Protein AF-F3G6M6-F1 (afdb_monomer_lite)

Foldseek 3Di:
DVVLVVVLVVVLVVPDQDQDQSLLVVLVVCLVVVVVVVNVVSLVVCVVSVHAHPPVDPDGSLAVSLVSLLVVQVVCVVVVHHSPDVLVVCLCCVPPPDDYQLQSSLSSLCSQLVVCVVVLVLVSNLVSNVSSCVSPVPSPCVVVNVVSVVSVVVVVVVVVVVVVPD

Structure (mmCIF, N/CA/C/O backbone):
data_AF-F3G6M6-F1
#
_entry.id   AF-F3G6M6-F1
#
loop_
_atom_site.group_PDB
_atom_site.id
_atom_site.type_symbol
_atom_site.label_atom_id
_atom_site.label_alt_id
_atom_site.label_comp_id
_atom_site.label_asym_id
_atom_site.label_entity_id
_atom_site.label_seq_id
_atom_site.pdbx_PDB_ins_code
_atom_site.Cartn_x
_atom_site.Cartn_y
_atom_site.Cartn_z
_atom_site.occupancy
_atom_site.B_iso_or_equiv
_atom_site.auth_seq_id
_atom_site.auth_comp_id
_atom_site.auth_asym_id
_atom_site.auth_atom_id
_atom_site.pdbx_PDB_model_num
ATOM 1 N N . MET A 1 1 ? -11.553 -18.433 15.651 1.00 67.06 1 MET A N 1
ATOM 2 C CA . MET A 1 1 ? -12.041 -17.069 15.362 1.00 67.06 1 MET A CA 1
ATOM 3 C C . MET A 1 1 ? -13.555 -16.850 15.232 1.00 67.06 1 MET A C 1
ATOM 5 O O . MET A 1 1 ? -13.920 -15.697 15.430 1.00 67.06 1 MET A O 1
ATOM 9 N N . PRO A 1 2 ? -14.454 -17.839 15.004 1.00 71.94 2 PRO A N 1
ATOM 10 C CA . PRO A 1 2 ? -15.879 -17.545 14.746 1.00 71.94 2 PRO A CA 1
ATOM 11 C C . PRO A 1 2 ? -16.551 -16.618 15.775 1.00 71.94 2 PRO A C 1
ATOM 13 O O . PRO A 1 2 ? -17.144 -15.613 15.409 1.00 71.94 2 PRO A O 1
ATOM 16 N N . LYS A 1 3 ? -16.319 -16.859 17.074 1.00 82.69 3 LYS A N 1
ATOM 17 C CA . LYS A 1 3 ? -16.899 -16.061 18.170 1.00 82.69 3 LYS A CA 1
ATOM 18 C C . LYS A 1 3 ? -16.592 -14.555 18.096 1.00 82.69 3 LYS A C 1
ATOM 20 O O . LYS A 1 3 ? -17.412 -13.749 18.533 1.00 82.69 3 LYS A O 1
ATOM 25 N N . TYR A 1 4 ? -15.410 -14.173 17.609 1.00 88.31 4 TYR A N 1
ATOM 26 C CA . TYR A 1 4 ? -15.018 -12.764 17.514 1.00 88.31 4 TYR A CA 1
ATOM 27 C C . TYR A 1 4 ? -15.605 -12.098 16.270 1.00 88.31 4 TYR A C 1
ATOM 29 O O . TYR A 1 4 ? -16.014 -10.946 16.355 1.00 88.31 4 TYR A O 1
ATOM 37 N N . LEU A 1 5 ? -15.733 -12.834 15.161 1.00 88.06 5 LEU A N 1
ATOM 38 C CA . LEU A 1 5 ? -16.442 -12.357 13.972 1.00 88.06 5 LEU A CA 1
ATOM 39 C C . LEU A 1 5 ? -17.925 -12.120 14.281 1.00 88.06 5 LEU A C 1
ATOM 41 O O . LEU A 1 5 ? -18.441 -11.054 13.963 1.00 88.06 5 LEU A O 1
ATOM 45 N N . ASP A 1 6 ? -18.572 -13.031 15.015 1.00 91.44 6 ASP A N 1
ATOM 46 C CA . ASP A 1 6 ? -19.963 -12.850 15.454 1.00 91.44 6 ASP A CA 1
ATOM 47 C C . ASP A 1 6 ? -20.128 -11.617 16.352 1.00 91.44 6 ASP A C 1
ATOM 49 O O . ASP A 1 6 ? -21.138 -10.916 16.294 1.00 91.44 6 ASP A O 1
ATOM 53 N N . TYR A 1 7 ? -19.148 -11.351 17.223 1.00 93.88 7 TYR A N 1
ATOM 54 C CA . TYR A 1 7 ? -19.146 -10.143 18.045 1.00 93.88 7 TYR A CA 1
ATOM 55 C C . TYR A 1 7 ? -19.019 -8.883 17.186 1.00 93.88 7 TYR A C 1
ATOM 57 O O . TYR A 1 7 ? -19.795 -7.948 17.373 1.00 93.88 7 TYR A O 1
ATOM 65 N N . VAL A 1 8 ? -18.064 -8.864 16.252 1.00 94.75 8 VAL A N 1
ATOM 66 C CA . VAL A 1 8 ? -17.844 -7.722 15.360 1.00 94.75 8 VAL A CA 1
ATOM 67 C C . VAL A 1 8 ? -19.077 -7.463 14.507 1.00 94.75 8 VAL A C 1
ATOM 69 O O . VAL A 1 8 ? -19.474 -6.311 14.379 1.00 94.75 8 VAL A O 1
ATOM 72 N N . GLN A 1 9 ? -19.735 -8.511 14.008 1.00 93.88 9 GLN A N 1
ATOM 73 C CA . GLN A 1 9 ? -20.973 -8.365 13.253 1.00 93.88 9 GLN A CA 1
ATOM 74 C C . GLN A 1 9 ? -22.075 -7.722 14.101 1.00 93.88 9 GLN A C 1
ATOM 76 O O . GLN A 1 9 ? -22.612 -6.691 13.713 1.00 93.88 9 GLN A O 1
ATOM 81 N N . ARG A 1 10 ? -22.330 -8.234 15.315 1.00 95.19 10 ARG A N 1
ATOM 82 C CA . ARG A 1 10 ? -23.312 -7.615 16.224 1.00 95.19 10 ARG A CA 1
ATOM 83 C C . ARG A 1 10 ? -22.986 -6.160 16.549 1.00 95.19 10 ARG A C 1
ATOM 85 O O . ARG A 1 10 ? -23.901 -5.361 16.700 1.00 95.19 10 ARG A O 1
ATOM 92 N N . TYR A 1 11 ? -21.706 -5.818 16.693 1.00 96.38 11 TYR A N 1
ATOM 93 C CA . TYR A 1 11 ? -21.300 -4.433 16.917 1.00 96.38 11 TYR A CA 1
ATOM 94 C C . TYR A 1 11 ? -21.597 -3.556 15.692 1.00 96.38 11 TYR A C 1
ATOM 96 O O . TYR A 1 11 ? -22.195 -2.494 15.854 1.00 96.38 11 TYR A O 1
ATOM 104 N N . ARG A 1 12 ? -21.275 -4.017 14.475 1.00 95.06 12 ARG A N 1
ATOM 105 C CA . ARG A 1 12 ? -21.609 -3.315 13.221 1.00 95.06 12 ARG A CA 1
ATOM 106 C C . ARG A 1 12 ? -23.116 -3.086 13.074 1.00 95.06 12 ARG A C 1
ATOM 108 O O . ARG A 1 12 ? -23.519 -2.000 12.676 1.00 95.06 12 ARG A O 1
ATOM 115 N N . ASP A 1 13 ? -23.926 -4.067 13.467 1.00 95.69 13 ASP A N 1
ATOM 116 C CA . ASP A 1 13 ? -25.392 -4.006 13.385 1.00 95.69 13 ASP A CA 1
ATOM 117 C C . ASP A 1 13 ? -26.032 -3.147 14.493 1.00 95.69 13 ASP A C 1
ATOM 119 O O . ASP A 1 13 ? -27.215 -2.826 14.426 1.00 95.69 13 ASP A O 1
ATOM 123 N N . SER A 1 14 ? -25.277 -2.795 15.540 1.00 93.88 14 SER A N 1
ATOM 124 C CA . SER A 1 14 ? -25.814 -2.117 16.731 1.00 93.88 14 SER A CA 1
ATOM 125 C C . SER A 1 14 ? -25.937 -0.597 16.610 1.00 93.88 14 SER A C 1
ATOM 127 O O . SER A 1 14 ? -26.420 0.032 17.548 1.00 93.88 14 SER A O 1
ATOM 129 N N . GLU A 1 15 ? -25.448 -0.001 15.517 1.00 89.19 15 GLU A N 1
ATOM 130 C CA . GLU A 1 15 ? -25.310 1.457 15.313 1.00 89.19 15 GLU A CA 1
ATOM 131 C C . GLU A 1 15 ? -24.460 2.189 16.376 1.00 89.19 15 GLU A C 1
ATOM 133 O O . GLU A 1 15 ? -24.292 3.408 16.326 1.00 89.19 15 GLU A O 1
ATOM 138 N N . LEU A 1 16 ? -23.869 1.462 17.330 1.00 93.94 16 LEU A N 1
ATOM 139 C CA . LEU A 1 16 ? -22.987 2.029 18.342 1.00 93.94 16 LEU A CA 1
ATOM 140 C C . LEU A 1 16 ? -21.687 2.521 17.700 1.00 93.94 16 LEU A C 1
ATOM 142 O O . LEU A 1 16 ? -21.113 1.862 16.833 1.00 93.94 16 LEU A O 1
ATOM 146 N N . ASN A 1 17 ? -21.189 3.658 18.186 1.00 96.31 17 ASN A N 1
ATOM 147 C CA . ASN A 1 17 ? -19.888 4.200 17.813 1.00 96.31 17 ASN A CA 1
ATOM 148 C C . ASN A 1 17 ? -19.074 4.522 19.072 1.00 96.31 17 ASN A C 1
ATOM 150 O O . ASN A 1 17 ? -19.273 5.549 19.720 1.00 96.31 17 ASN A O 1
ATOM 154 N N . PHE A 1 18 ? -18.178 3.608 19.436 1.00 95.38 18 PHE A N 1
ATOM 155 C CA . PHE A 1 18 ? -17.185 3.796 20.490 1.00 95.38 18 PHE A CA 1
ATOM 156 C C . PHE A 1 18 ? -15.901 3.043 20.131 1.00 95.38 18 PHE A C 1
ATOM 158 O O . PHE A 1 18 ? -15.922 2.132 19.305 1.00 95.38 18 PHE A O 1
ATOM 165 N N . GLN A 1 19 ? -14.780 3.389 20.768 1.00 96.88 19 GLN A N 1
ATOM 166 C CA . GLN A 1 19 ? -13.507 2.698 20.539 1.00 96.88 19 GLN A CA 1
ATOM 167 C C . GLN A 1 19 ? -13.626 1.212 20.904 1.00 96.88 19 GLN A C 1
ATOM 169 O O . GLN A 1 19 ? -13.770 0.854 22.076 1.00 96.88 19 GLN A O 1
ATOM 174 N N . ASN A 1 20 ? -13.582 0.340 19.898 1.00 97.25 20 ASN A N 1
ATOM 175 C CA . ASN A 1 20 ? -13.849 -1.083 20.050 1.00 97.25 20 ASN A CA 1
ATOM 176 C C . ASN A 1 20 ? -12.585 -1.904 19.781 1.00 97.25 20 ASN A C 1
ATOM 178 O O . ASN A 1 20 ? -12.267 -2.262 18.648 1.00 97.25 20 ASN A O 1
ATOM 182 N N . ALA A 1 21 ? -11.887 -2.265 20.858 1.00 95.56 21 ALA A N 1
ATOM 183 C CA . ALA A 1 21 ? -10.646 -3.027 20.764 1.00 95.56 21 ALA A CA 1
ATOM 184 C C . ALA A 1 21 ? -10.827 -4.377 20.049 1.00 95.56 21 ALA A C 1
ATOM 186 O O . ALA A 1 21 ? -9.959 -4.777 19.279 1.00 95.56 21 ALA A O 1
ATOM 187 N N . VAL A 1 22 ? -11.943 -5.083 20.269 1.00 95.75 22 VAL A N 1
ATOM 188 C CA . VAL A 1 22 ? -12.176 -6.394 19.636 1.00 95.75 22 VAL A CA 1
ATOM 189 C C . VAL A 1 22 ? -12.290 -6.246 18.124 1.00 95.75 22 VAL A C 1
ATOM 191 O O . VAL A 1 22 ? -11.679 -7.028 17.401 1.00 95.75 22 VAL A O 1
ATOM 194 N N . LEU A 1 23 ? -13.013 -5.228 17.650 1.00 97.31 23 LEU A N 1
ATOM 195 C CA . LEU A 1 23 ? -13.101 -4.915 16.226 1.00 97.31 23 LEU A CA 1
ATOM 196 C C . LEU A 1 23 ? -11.722 -4.677 15.618 1.00 97.31 23 LEU A C 1
ATOM 198 O O . LEU A 1 23 ? -11.392 -5.268 14.593 1.00 97.31 23 LEU A O 1
ATOM 202 N N . VAL A 1 24 ? -10.904 -3.861 16.274 1.00 97.50 24 VAL A N 1
ATOM 203 C CA . VAL A 1 24 ? -9.581 -3.502 15.763 1.00 97.50 24 VAL A CA 1
ATOM 204 C C . VAL A 1 24 ? -8.611 -4.691 15.802 1.00 97.50 24 VAL A C 1
ATOM 206 O O . VAL A 1 24 ? -7.825 -4.878 14.879 1.00 97.50 24 VAL A O 1
ATOM 209 N N . TYR A 1 25 ? -8.687 -5.559 16.813 1.00 96.88 25 TYR A N 1
ATOM 210 C CA . TYR A 1 25 ? -7.893 -6.792 16.838 1.00 96.88 25 TYR A CA 1
ATOM 211 C C . TYR A 1 25 ? -8.328 -7.802 15.774 1.00 96.88 25 TYR A C 1
ATOM 213 O O . TYR A 1 25 ? -7.479 -8.494 15.216 1.00 96.88 25 TYR A O 1
ATOM 221 N N . VAL A 1 26 ? -9.627 -7.888 15.477 1.00 97.62 26 VAL A N 1
ATOM 222 C CA . VAL A 1 26 ? -10.123 -8.703 14.360 1.00 97.62 26 VAL A CA 1
ATOM 223 C C . VAL A 1 26 ? -9.636 -8.135 13.032 1.00 97.62 26 VAL A C 1
ATOM 225 O O . VAL A 1 26 ? -9.192 -8.912 12.196 1.00 97.62 26 VAL A O 1
ATOM 228 N N . LEU A 1 27 ? -9.652 -6.809 12.862 1.00 98.19 27 LEU A N 1
ATOM 229 C CA . LEU A 1 27 ? -9.080 -6.145 11.693 1.00 98.19 27 LEU A CA 1
ATOM 230 C C . LEU A 1 27 ? -7.617 -6.551 11.503 1.00 98.19 27 LEU A C 1
ATOM 232 O O . LEU A 1 27 ? -7.291 -7.120 10.471 1.00 98.19 27 LEU A O 1
ATOM 236 N N . ILE A 1 28 ? -6.768 -6.349 12.513 1.00 97.62 28 ILE A N 1
ATOM 237 C CA . ILE A 1 28 ? -5.348 -6.732 12.454 1.00 97.62 28 ILE A CA 1
ATOM 238 C C . ILE A 1 28 ? -5.197 -8.211 12.074 1.00 97.62 28 ILE A C 1
ATOM 240 O O . ILE A 1 28 ? -4.473 -8.535 11.140 1.00 97.62 28 ILE A O 1
ATOM 244 N N . TRP A 1 29 ? -5.945 -9.102 12.729 1.00 96.94 29 TRP A N 1
ATOM 245 C CA . TRP A 1 29 ? -5.879 -10.537 12.454 1.00 96.94 29 TRP A CA 1
ATOM 246 C C . TRP A 1 29 ? -6.280 -10.906 11.015 1.00 96.94 29 TRP A C 1
ATOM 248 O O . TRP A 1 29 ? -5.699 -11.824 10.435 1.00 96.94 29 TRP A O 1
ATOM 258 N N . LEU A 1 30 ? -7.265 -10.220 10.426 1.00 97.75 30 LEU A N 1
ATOM 259 C CA . LEU A 1 30 ? -7.658 -10.446 9.031 1.00 97.75 30 LEU A CA 1
ATOM 260 C C . LEU A 1 30 ? -6.519 -10.094 8.067 1.00 97.75 30 LEU A C 1
ATOM 262 O O . LEU A 1 30 ? -6.324 -10.821 7.099 1.00 97.75 30 LEU A O 1
ATOM 266 N N . PHE A 1 31 ? -5.745 -9.043 8.347 1.00 97.88 31 PHE A N 1
ATOM 267 C CA . PHE A 1 31 ? -4.563 -8.695 7.552 1.00 97.88 31 PHE A CA 1
ATOM 268 C C . PHE A 1 31 ? -3.397 -9.662 7.806 1.00 97.88 31 PHE A C 1
ATOM 270 O O . PHE A 1 31 ? -2.849 -10.183 6.839 1.00 97.88 31 PHE A O 1
ATOM 277 N N . ASP A 1 32 ? -3.113 -10.020 9.066 1.00 96.31 32 ASP A N 1
ATOM 278 C CA . ASP A 1 32 ? -2.077 -11.010 9.430 1.00 96.31 32 ASP A CA 1
ATOM 279 C C . ASP A 1 32 ? -2.299 -12.382 8.760 1.00 96.31 32 ASP A C 1
ATOM 281 O O . ASP A 1 32 ? -1.369 -13.167 8.584 1.00 96.31 32 ASP A O 1
ATOM 285 N N . THR A 1 33 ? -3.555 -12.703 8.431 1.00 96.44 33 THR A N 1
ATOM 286 C CA . THR A 1 33 ? -3.960 -13.960 7.783 1.00 96.44 33 THR A CA 1
ATOM 287 C C . THR A 1 33 ? -4.353 -13.792 6.314 1.00 96.44 33 THR A C 1
ATOM 289 O O . THR A 1 33 ? -4.943 -14.706 5.739 1.00 96.44 33 THR A O 1
ATOM 292 N N . GLU A 1 34 ? -4.031 -12.643 5.709 1.00 97.00 34 GLU A N 1
ATOM 293 C CA . GLU A 1 34 ? -4.246 -12.329 4.287 1.00 97.00 34 GLU A CA 1
ATOM 294 C C . GLU A 1 34 ? -5.715 -12.445 3.819 1.00 97.00 34 GLU A C 1
ATOM 296 O O . GLU A 1 34 ? -6.019 -12.633 2.639 1.00 97.00 34 GLU A O 1
ATOM 301 N N . GLN A 1 35 ? -6.676 -12.296 4.733 1.00 97.12 35 GLN A N 1
ATOM 302 C CA . GLN A 1 35 ? -8.114 -12.305 4.445 1.00 97.12 3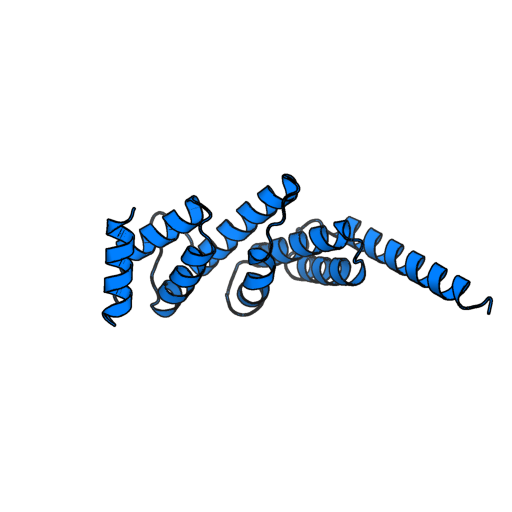5 GLN A CA 1
ATOM 303 C C . GLN A 1 35 ? -8.599 -10.921 3.983 1.00 97.12 35 GLN A C 1
ATOM 305 O O . GLN A 1 35 ? -9.532 -10.342 4.545 1.00 97.12 35 GLN A O 1
ATOM 310 N N . PHE A 1 36 ? -7.977 -10.380 2.931 1.00 96.94 36 PHE A N 1
ATOM 311 C CA . PHE A 1 36 ? -8.139 -8.980 2.520 1.00 96.94 36 PHE A CA 1
ATOM 312 C C . PHE A 1 36 ? -9.557 -8.578 2.125 1.00 96.94 36 PHE A C 1
ATOM 314 O O . PHE A 1 36 ? -9.931 -7.440 2.368 1.00 96.94 36 PHE A O 1
ATOM 321 N N . THR A 1 37 ? -10.371 -9.475 1.559 1.00 96.25 37 THR A N 1
ATOM 322 C CA . THR A 1 37 ? -11.767 -9.127 1.221 1.00 96.25 37 THR A CA 1
ATOM 323 C C . THR A 1 37 ? -12.533 -8.686 2.475 1.00 96.25 37 THR A C 1
ATOM 325 O O . THR A 1 37 ? -13.064 -7.582 2.522 1.00 96.25 37 THR A O 1
ATOM 328 N N . GLN A 1 38 ? -12.505 -9.502 3.532 1.00 96.31 38 GLN A N 1
ATOM 329 C CA . GLN A 1 38 ? -13.143 -9.166 4.810 1.00 96.31 38 GLN A CA 1
ATOM 330 C C . GLN A 1 38 ? -12.384 -8.058 5.550 1.00 96.31 38 GLN A C 1
ATOM 332 O O . GLN A 1 38 ? -12.995 -7.204 6.190 1.00 96.31 38 GLN A O 1
ATOM 337 N N . GLY A 1 39 ? -11.050 -8.067 5.465 1.00 97.62 39 GLY A N 1
ATOM 338 C CA . GLY A 1 39 ? -10.190 -7.067 6.092 1.00 97.62 39 GLY A CA 1
ATOM 339 C C . GLY A 1 39 ? -10.470 -5.654 5.583 1.00 97.62 39 GLY A C 1
ATOM 340 O O . GLY A 1 39 ? -10.623 -4.745 6.391 1.00 97.62 39 GLY A O 1
ATOM 341 N N . LEU A 1 40 ? -10.600 -5.471 4.268 1.00 97.81 40 LEU A N 1
ATOM 342 C CA . LEU A 1 40 ? -10.884 -4.175 3.645 1.00 97.81 40 LEU A CA 1
ATOM 343 C C . LEU A 1 40 ? -12.305 -3.687 3.951 1.00 97.81 40 LEU A C 1
ATOM 345 O O . LEU A 1 40 ? -12.484 -2.518 4.281 1.00 97.81 40 LEU A O 1
ATOM 349 N N . GLU A 1 41 ? -13.305 -4.573 3.938 1.00 97.12 41 GLU A N 1
ATOM 350 C CA . GLU A 1 41 ? -14.666 -4.217 4.369 1.00 97.12 41 GLU A CA 1
ATOM 351 C C . GLU A 1 41 ? -14.704 -3.751 5.832 1.00 97.12 41 GLU A C 1
ATOM 353 O O . GLU A 1 41 ? -15.400 -2.791 6.178 1.00 97.12 41 GLU A O 1
ATOM 358 N N . LEU A 1 42 ? -13.953 -4.426 6.708 1.00 97.81 42 LEU A N 1
ATOM 359 C CA . LEU A 1 42 ? -13.870 -4.043 8.112 1.00 97.81 42 LEU A CA 1
ATOM 360 C C . LEU A 1 42 ? -13.049 -2.763 8.307 1.00 97.81 42 LEU A C 1
ATOM 362 O O . LEU A 1 42 ? -13.398 -1.958 9.169 1.00 97.81 42 LEU A O 1
ATOM 366 N N . ALA A 1 43 ? -11.998 -2.560 7.510 1.00 98.12 43 ALA A N 1
ATOM 367 C CA . ALA A 1 43 ? -11.196 -1.342 7.514 1.00 98.12 43 ALA A CA 1
ATOM 368 C C . ALA A 1 43 ? -12.052 -0.120 7.181 1.00 98.12 43 ALA A C 1
ATOM 370 O O . ALA A 1 43 ? -12.005 0.863 7.915 1.00 98.12 43 ALA A O 1
ATOM 371 N N . ASP A 1 44 ? -12.880 -0.199 6.139 1.00 97.44 44 ASP A N 1
ATOM 372 C CA . ASP A 1 44 ? -13.772 0.890 5.733 1.00 97.44 44 ASP A CA 1
ATOM 373 C C . ASP A 1 44 ? -14.716 1.296 6.864 1.00 97.44 44 ASP A C 1
ATOM 375 O O . ASP A 1 44 ? -14.850 2.476 7.198 1.00 97.44 44 ASP A O 1
ATOM 379 N N . PHE A 1 45 ? -15.320 0.303 7.517 1.00 97.75 45 PHE A N 1
ATOM 380 C CA . PHE A 1 45 ? -16.172 0.538 8.673 1.00 97.75 45 PHE A CA 1
ATOM 381 C C . PHE A 1 45 ? -15.385 1.152 9.843 1.00 97.75 45 PHE A C 1
ATOM 383 O O . PHE A 1 45 ? -15.823 2.143 10.428 1.00 97.75 45 PHE A O 1
ATOM 390 N N . ALA A 1 46 ? -14.206 0.613 10.161 1.00 98.12 46 ALA A N 1
ATOM 391 C CA . ALA A 1 46 ? -13.362 1.099 11.249 1.00 98.12 46 ALA A CA 1
ATOM 392 C C . ALA A 1 46 ? -12.925 2.558 11.031 1.00 98.12 46 ALA A C 1
ATOM 394 O O . ALA A 1 46 ? -13.017 3.375 11.948 1.00 98.12 46 ALA A O 1
ATOM 395 N N . ILE A 1 47 ? -12.519 2.897 9.803 1.00 97.75 47 ILE A N 1
ATOM 396 C CA . ILE A 1 47 ? -12.155 4.255 9.388 1.00 97.75 47 ILE A CA 1
ATOM 397 C C . ILE A 1 47 ? -13.367 5.186 9.501 1.00 97.75 47 ILE A C 1
ATOM 399 O O . ILE A 1 47 ? -13.240 6.263 10.079 1.00 97.75 47 ILE A O 1
ATOM 403 N N . SER A 1 48 ? -14.557 4.767 9.046 1.00 96.75 48 SER A N 1
ATOM 404 C CA . SER A 1 48 ? -15.772 5.598 9.135 1.00 96.75 48 SER A CA 1
ATOM 405 C C . SER A 1 48 ? -16.188 5.940 10.571 1.00 96.75 48 SER A C 1
ATOM 407 O O . SER A 1 48 ? -16.815 6.971 10.807 1.00 96.75 48 SER A O 1
ATOM 409 N N . GLN A 1 49 ? -15.824 5.093 11.538 1.00 97.19 49 GLN A N 1
ATOM 410 C CA . GLN A 1 49 ? -16.091 5.320 12.957 1.00 97.19 49 GLN A CA 1
ATOM 411 C C . GLN A 1 49 ? -14.940 6.032 13.685 1.00 97.19 49 GLN A C 1
ATOM 413 O O . GLN A 1 49 ? -15.071 6.332 14.869 1.00 97.19 49 GLN A O 1
ATOM 418 N N . GLY A 1 50 ? -13.814 6.304 13.016 1.00 97.00 50 GLY A N 1
ATOM 419 C CA . GLY A 1 50 ? -12.630 6.875 13.661 1.00 97.00 50 GLY A CA 1
ATOM 420 C C . GLY A 1 50 ? -12.009 5.936 14.702 1.00 97.00 50 GLY A C 1
ATOM 421 O O . GLY A 1 50 ? -11.532 6.385 15.746 1.00 97.00 50 GLY A O 1
ATOM 422 N N . GLN A 1 51 ? -12.057 4.623 14.457 1.00 98.06 51 GLN A N 1
ATOM 423 C CA . GLN A 1 51 ? -11.409 3.634 15.318 1.00 98.06 51 GLN A CA 1
ATOM 424 C C . GLN A 1 51 ? -9.888 3.825 15.291 1.00 98.06 51 GLN A C 1
ATOM 426 O O . GLN A 1 51 ? -9.306 4.122 14.246 1.00 98.06 51 GLN A O 1
ATOM 431 N N . ALA A 1 52 ? -9.238 3.625 16.434 1.00 97.31 52 ALA A N 1
ATOM 432 C CA . ALA A 1 52 ? -7.788 3.712 16.560 1.00 97.31 52 ALA A CA 1
ATOM 433 C C . ALA A 1 52 ? -7.148 2.324 16.680 1.00 97.31 52 ALA A C 1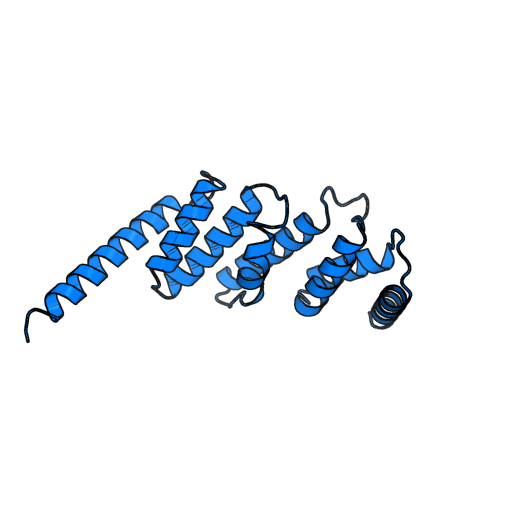
ATOM 435 O O . ALA A 1 52 ? -7.705 1.413 17.297 1.00 97.31 52 ALA A O 1
ATOM 436 N N . LEU A 1 53 ? -5.939 2.172 16.132 1.00 97.25 53 LEU A N 1
ATOM 437 C CA . LEU A 1 53 ? -5.107 1.006 16.424 1.00 97.25 53 LEU A CA 1
ATOM 438 C C . LEU A 1 53 ? -4.681 0.997 17.907 1.00 97.25 53 LEU A C 1
ATOM 440 O O . LEU A 1 53 ? -4.626 2.056 18.536 1.00 97.25 53 LEU A O 1
ATOM 444 N N . PRO A 1 54 ? -4.362 -0.176 18.492 1.00 95.88 54 PRO A N 1
ATOM 445 C CA . PRO A 1 54 ? -3.823 -0.248 19.849 1.00 95.88 54 PRO A CA 1
ATOM 446 C C . PRO A 1 54 ? -2.528 0.564 19.983 1.00 95.88 54 PRO A C 1
ATOM 448 O O . PRO A 1 54 ? -1.734 0.574 19.049 1.00 95.88 54 PRO A O 1
ATOM 451 N N . GLU A 1 55 ? -2.249 1.127 21.165 1.00 91.69 55 GLU A N 1
ATOM 452 C CA . GLU A 1 55 ? -1.112 2.044 21.420 1.00 91.69 55 GLU A CA 1
ATOM 453 C C . GLU A 1 55 ? 0.264 1.537 20.957 1.00 91.69 55 GLU A C 1
ATOM 455 O O . GLU A 1 55 ? 1.154 2.323 20.646 1.00 91.69 55 GLU A O 1
ATOM 460 N N . ARG A 1 56 ? 0.459 0.215 20.889 1.00 92.88 56 ARG A N 1
ATOM 461 C CA . ARG A 1 56 ? 1.702 -0.387 20.381 1.00 92.88 56 ARG A CA 1
ATOM 462 C C . ARG A 1 56 ? 1.950 -0.125 18.888 1.00 92.88 56 ARG A C 1
ATOM 464 O O . ARG A 1 56 ? 3.070 -0.317 18.424 1.00 92.88 56 ARG A O 1
ATOM 471 N N . PHE A 1 57 ? 0.916 0.235 18.131 1.00 91.81 57 PHE A N 1
ATOM 472 C CA . PHE A 1 57 ? 1.023 0.630 16.733 1.00 91.81 57 PHE A CA 1
ATOM 473 C C . PHE A 1 57 ? 1.242 2.139 16.664 1.00 91.81 57 PHE A C 1
ATOM 475 O O . PHE A 1 57 ? 0.401 2.919 17.093 1.00 91.81 57 PHE A O 1
ATOM 482 N N . ASN A 1 58 ? 2.360 2.556 16.075 1.00 90.94 58 ASN A N 1
ATOM 483 C CA . ASN A 1 58 ? 2.676 3.969 15.867 1.00 90.94 58 ASN A CA 1
ATOM 484 C C . ASN A 1 58 ? 2.184 4.465 14.492 1.00 90.94 58 ASN A C 1
ATOM 486 O O . ASN A 1 58 ? 2.953 5.041 13.726 1.00 90.94 58 ASN A O 1
ATOM 490 N N . ARG A 1 59 ? 0.938 4.133 14.132 1.00 94.56 59 ARG A N 1
ATOM 491 C CA . ARG A 1 59 ? 0.296 4.484 12.852 1.00 94.56 59 ARG A CA 1
ATOM 492 C C . ARG A 1 59 ? -1.227 4.404 12.967 1.00 94.56 59 ARG A C 1
ATOM 494 O O . ARG A 1 59 ? -1.738 3.803 13.910 1.00 94.56 59 ARG A O 1
ATOM 501 N N . ASP A 1 60 ? -1.939 5.003 12.020 1.00 97.44 60 ASP A N 1
ATOM 502 C CA . ASP A 1 60 ? -3.398 4.916 11.923 1.00 97.44 60 ASP A CA 1
ATOM 503 C C . ASP A 1 60 ? -3.857 3.710 11.080 1.00 97.44 60 ASP A C 1
ATOM 505 O O . ASP A 1 60 ? -3.044 2.970 10.514 1.00 97.44 60 ASP A O 1
ATOM 509 N N . ILE A 1 61 ? -5.174 3.479 11.031 1.00 98.25 61 ILE A N 1
ATOM 510 C CA . ILE A 1 61 ? -5.759 2.363 10.276 1.00 98.25 61 ILE A CA 1
ATOM 511 C C . ILE A 1 61 ? -5.464 2.468 8.767 1.00 98.25 61 ILE A C 1
ATOM 513 O O . ILE A 1 61 ? -5.006 1.465 8.221 1.00 98.25 61 ILE A O 1
ATOM 517 N N . PRO A 1 62 ? -5.661 3.616 8.082 1.00 98.38 62 PRO A N 1
ATOM 518 C CA . PRO A 1 62 ? -5.301 3.756 6.668 1.00 98.38 62 PRO A CA 1
ATOM 519 C C . PRO A 1 62 ? -3.846 3.381 6.370 1.00 98.38 62 PRO A C 1
ATOM 521 O O . PRO A 1 62 ? -3.588 2.599 5.456 1.00 98.38 62 PRO A O 1
ATOM 524 N N . THR A 1 63 ? -2.900 3.877 7.175 1.00 98.38 63 THR A N 1
ATOM 525 C CA . THR A 1 63 ? -1.472 3.570 7.019 1.00 98.38 63 THR A CA 1
ATOM 526 C C . THR A 1 63 ? -1.202 2.086 7.238 1.00 98.38 63 THR A C 1
ATOM 528 O O . THR A 1 63 ? -0.505 1.473 6.436 1.00 98.38 63 THR A O 1
ATOM 531 N N . PHE A 1 64 ? -1.785 1.485 8.282 1.00 98.44 64 PHE A N 1
ATOM 532 C CA . PHE A 1 64 ? -1.673 0.045 8.529 1.00 98.44 64 PHE A CA 1
ATOM 533 C C . PHE A 1 64 ? -2.178 -0.775 7.342 1.00 98.44 64 PHE A C 1
ATOM 535 O O . PHE A 1 64 ? -1.440 -1.596 6.815 1.00 98.44 64 PHE A O 1
ATOM 542 N N . VAL A 1 65 ? -3.402 -0.518 6.881 1.00 98.56 65 VAL A N 1
ATOM 543 C CA . VAL A 1 65 ? -4.023 -1.252 5.770 1.00 98.56 65 VAL A CA 1
ATOM 544 C C . VAL A 1 65 ? -3.192 -1.129 4.495 1.00 98.56 65 VAL A C 1
ATOM 546 O O . VAL A 1 65 ? -2.950 -2.129 3.818 1.00 98.56 65 VAL A O 1
ATOM 549 N N . ALA A 1 66 ? -2.740 0.085 4.173 1.00 98.62 66 ALA A N 1
ATOM 550 C CA . ALA A 1 66 ? -1.944 0.333 2.981 1.00 98.62 66 ALA A CA 1
ATOM 551 C C . ALA A 1 66 ? -0.585 -0.383 3.032 1.00 98.62 66 ALA A C 1
ATOM 553 O O . ALA A 1 66 ? -0.189 -0.959 2.016 1.00 98.62 66 ALA A O 1
ATOM 554 N N . ASP A 1 67 ? 0.095 -0.377 4.184 1.00 98.25 67 ASP A N 1
ATOM 555 C CA . ASP A 1 67 ? 1.370 -1.074 4.391 1.00 98.25 67 ASP A CA 1
ATOM 556 C C . ASP A 1 67 ? 1.218 -2.597 4.288 1.00 98.25 67 ASP A C 1
ATOM 558 O O . ASP A 1 67 ? 1.947 -3.227 3.524 1.00 98.25 67 ASP A O 1
ATOM 562 N N . GLU A 1 68 ? 0.250 -3.192 4.993 1.00 98.44 68 GLU A N 1
ATOM 563 C CA . GLU A 1 68 ? 0.063 -4.650 4.985 1.00 98.44 68 GLU A CA 1
ATOM 564 C C . GLU A 1 68 ? -0.246 -5.171 3.571 1.00 98.44 68 GLU A C 1
ATOM 566 O O . GLU A 1 68 ? 0.312 -6.179 3.133 1.00 98.44 68 GLU A O 1
ATOM 571 N N . VAL A 1 69 ? -1.086 -4.459 2.807 1.00 98.75 69 VAL A N 1
ATOM 572 C CA . VAL A 1 69 ? -1.418 -4.855 1.427 1.00 98.75 69 VAL A CA 1
ATOM 573 C C . VAL A 1 69 ? -0.211 -4.730 0.502 1.00 98.75 69 VAL A C 1
ATOM 575 O O . VAL A 1 69 ? -0.000 -5.621 -0.322 1.00 98.75 69 VAL A O 1
ATOM 578 N N . ILE A 1 70 ? 0.596 -3.667 0.603 1.00 98.75 70 ILE A N 1
ATOM 579 C CA . ILE A 1 70 ? 1.741 -3.505 -0.304 1.00 98.75 70 ILE A CA 1
ATOM 580 C C . ILE A 1 70 ? 2.906 -4.430 0.051 1.00 98.75 70 ILE A C 1
ATOM 582 O O . ILE A 1 70 ? 3.561 -4.942 -0.859 1.00 98.75 70 ILE A O 1
ATOM 586 N N . ASP A 1 71 ? 3.137 -4.699 1.339 1.00 98.62 71 ASP A N 1
ATOM 587 C CA . ASP A 1 71 ? 4.138 -5.664 1.803 1.00 98.62 71 ASP A CA 1
ATOM 588 C C . ASP A 1 71 ? 3.800 -7.075 1.304 1.00 98.62 71 ASP A C 1
ATOM 590 O O . ASP A 1 71 ? 4.646 -7.747 0.701 1.00 98.62 71 ASP A O 1
ATOM 594 N N . TRP A 1 72 ? 2.539 -7.491 1.463 1.00 98.69 72 TRP A N 1
ATOM 595 C CA . TRP A 1 72 ? 2.031 -8.742 0.904 1.00 98.69 72 TRP A CA 1
ATOM 596 C C . TRP A 1 72 ? 2.159 -8.781 -0.623 1.00 98.69 72 TRP A C 1
ATOM 598 O O . TRP A 1 72 ? 2.693 -9.734 -1.194 1.00 98.69 72 TRP A O 1
ATOM 608 N N . ALA A 1 73 ? 1.724 -7.724 -1.306 1.00 98.69 73 ALA A N 1
ATOM 609 C CA . ALA A 1 73 ? 1.673 -7.701 -2.759 1.00 98.69 73 ALA A CA 1
ATOM 610 C C . ALA A 1 73 ? 3.063 -7.769 -3.412 1.00 98.69 73 ALA A C 1
ATOM 612 O O . ALA A 1 73 ? 3.251 -8.434 -4.438 1.00 98.69 73 ALA A O 1
ATOM 613 N N . GLU A 1 74 ? 4.059 -7.109 -2.817 1.00 98.62 74 GLU A N 1
ATOM 614 C CA . GLU A 1 74 ? 5.453 -7.221 -3.244 1.00 98.62 74 GLU A CA 1
ATOM 615 C C . GLU A 1 74 ? 5.989 -8.652 -3.048 1.00 98.62 74 GLU A C 1
ATOM 617 O O . GLU A 1 74 ? 6.718 -9.159 -3.912 1.00 98.62 74 GLU A O 1
ATOM 622 N N . ALA A 1 75 ? 5.607 -9.329 -1.957 1.00 98.56 75 ALA A N 1
ATOM 623 C CA . ALA A 1 75 ? 5.972 -10.721 -1.704 1.00 98.56 75 ALA A CA 1
ATOM 624 C C . ALA A 1 75 ? 5.329 -11.687 -2.717 1.00 98.56 75 ALA A C 1
ATOM 626 O O . ALA A 1 75 ? 6.032 -12.526 -3.292 1.00 98.56 75 ALA A O 1
ATOM 627 N N . GLU A 1 76 ? 4.036 -11.527 -3.008 1.00 98.50 76 GLU A N 1
ATOM 628 C CA . GLU A 1 76 ? 3.315 -12.298 -4.029 1.00 98.50 76 GLU A CA 1
ATOM 629 C C . GLU A 1 76 ? 3.949 -12.140 -5.410 1.00 98.50 76 GLU A C 1
ATOM 631 O O . GLU A 1 76 ? 4.262 -13.128 -6.084 1.00 98.50 76 GLU A O 1
ATOM 636 N N . PHE A 1 77 ? 4.220 -10.898 -5.813 1.00 98.31 77 PHE A N 1
ATOM 637 C CA . PHE A 1 77 ? 4.845 -10.614 -7.099 1.00 98.31 77 PHE A CA 1
ATOM 638 C C . PHE A 1 77 ? 6.252 -11.215 -7.197 1.00 98.31 77 PHE A C 1
ATOM 640 O O . PHE A 1 77 ? 6.599 -11.832 -8.210 1.00 98.31 77 PHE A O 1
ATOM 647 N N . LYS A 1 78 ? 7.056 -11.117 -6.129 1.00 98.00 78 LYS A N 1
ATOM 648 C CA . LYS A 1 78 ? 8.373 -11.772 -6.044 1.00 98.00 78 LYS A CA 1
ATOM 649 C C . LYS A 1 78 ? 8.258 -13.294 -6.175 1.00 98.00 78 LYS A C 1
ATOM 651 O O . LYS A 1 78 ? 9.115 -13.919 -6.801 1.00 98.00 78 LYS A O 1
ATOM 656 N N . ALA A 1 79 ? 7.189 -13.879 -5.643 1.00 98.00 79 ALA A N 1
ATOM 657 C CA . ALA A 1 79 ? 6.864 -15.294 -5.775 1.00 98.00 79 ALA A CA 1
ATOM 658 C C . ALA A 1 79 ? 6.181 -15.662 -7.111 1.00 98.00 79 ALA A C 1
ATOM 660 O O . ALA A 1 79 ? 5.772 -16.809 -7.289 1.00 98.00 79 ALA A O 1
ATOM 661 N N . ARG A 1 80 ? 6.099 -14.725 -8.069 1.00 97.12 80 ARG A N 1
ATOM 662 C CA . ARG A 1 80 ? 5.450 -14.877 -9.387 1.00 97.12 80 ARG A CA 1
ATOM 663 C C . ARG A 1 80 ? 3.952 -15.186 -9.314 1.00 97.12 80 ARG A C 1
ATOM 665 O O . ARG A 1 80 ? 3.404 -15.791 -10.236 1.00 97.12 80 ARG A O 1
ATOM 672 N N . ARG A 1 81 ? 3.291 -14.761 -8.242 1.00 96.88 81 ARG A N 1
ATOM 673 C CA . ARG A 1 81 ? 1.835 -14.771 -8.102 1.00 96.88 81 ARG A CA 1
ATOM 674 C C . ARG A 1 81 ? 1.275 -13.380 -8.388 1.00 96.88 81 ARG A C 1
ATOM 676 O O . ARG A 1 81 ? 2.013 -12.398 -8.470 1.00 96.88 81 ARG A O 1
ATOM 683 N N . SER A 1 82 ? -0.028 -13.320 -8.634 1.00 95.44 82 SER A N 1
ATOM 684 C CA . SER A 1 82 ? -0.722 -12.064 -8.904 1.00 95.44 82 SER A CA 1
ATOM 685 C C . SER A 1 82 ? -1.235 -11.478 -7.590 1.00 95.44 82 SER A C 1
ATOM 687 O O . SER A 1 82 ? -2.056 -12.138 -6.959 1.00 95.44 82 SER A O 1
ATOM 689 N N . PRO A 1 83 ? -0.832 -10.254 -7.207 1.00 96.88 83 PRO A N 1
ATOM 690 C CA . PRO A 1 83 ? -1.409 -9.572 -6.049 1.00 96.88 83 PRO A CA 1
ATOM 691 C C . PRO A 1 83 ? -2.742 -8.865 -6.372 1.00 96.88 83 PRO A C 1
ATOM 693 O O . PRO A 1 83 ? -3.355 -8.225 -5.519 1.00 96.88 83 PRO A O 1
ATOM 696 N N . GLU A 1 84 ? -3.196 -8.944 -7.624 1.00 96.94 84 GLU A N 1
ATOM 697 C CA . GLU A 1 84 ? -4.495 -8.417 -8.042 1.00 96.94 84 GLU A CA 1
ATOM 698 C C . GLU A 1 84 ? -5.660 -9.255 -7.489 1.00 96.94 84 GLU A C 1
ATOM 700 O O . GLU A 1 84 ? -5.532 -10.478 -7.395 1.00 96.94 84 GLU A O 1
ATOM 705 N N . PRO A 1 85 ? -6.814 -8.628 -7.184 1.00 97.06 85 PRO A N 1
ATOM 706 C CA . PRO A 1 85 ? -7.170 -7.241 -7.518 1.00 97.06 85 PRO A CA 1
ATOM 707 C C . PRO A 1 85 ? -6.829 -6.207 -6.430 1.00 97.06 85 PRO A C 1
ATOM 709 O O . PRO A 1 85 ? -7.113 -5.024 -6.600 1.00 97.06 85 PRO A O 1
ATOM 712 N N . TYR A 1 86 ? -6.267 -6.627 -5.291 1.00 97.94 86 TYR A N 1
ATOM 713 C CA . TYR A 1 86 ? -6.187 -5.779 -4.096 1.00 97.94 86 TYR A CA 1
ATOM 714 C C . TYR A 1 86 ? -5.315 -4.534 -4.290 1.00 97.94 86 TYR A C 1
ATOM 716 O O . TYR A 1 86 ? -5.687 -3.458 -3.830 1.00 97.94 86 TYR A O 1
ATOM 724 N N . VAL A 1 87 ? -4.204 -4.649 -5.024 1.00 97.75 87 VAL A N 1
ATOM 725 C CA . VAL A 1 87 ? -3.305 -3.512 -5.292 1.00 97.75 87 VAL A CA 1
ATOM 726 C C . VAL A 1 87 ? -3.994 -2.451 -6.145 1.00 97.75 87 VAL A C 1
ATOM 728 O O . VAL A 1 87 ? -3.999 -1.279 -5.770 1.00 97.75 87 VAL A O 1
ATOM 731 N N . SER A 1 88 ? -4.594 -2.847 -7.274 1.00 97.75 88 SER A N 1
ATOM 732 C CA . SER A 1 88 ? -5.286 -1.903 -8.158 1.00 97.75 88 SER A CA 1
ATOM 733 C C . SER A 1 88 ? -6.514 -1.292 -7.487 1.00 97.75 88 SER A C 1
ATOM 735 O O . SER A 1 88 ? -6.749 -0.093 -7.615 1.00 97.75 88 SER A O 1
ATOM 737 N N . ASN A 1 89 ? -7.273 -2.088 -6.729 1.00 97.56 89 ASN A N 1
ATOM 738 C CA . ASN A 1 89 ? -8.477 -1.614 -6.049 1.00 97.56 89 ASN A CA 1
ATOM 739 C C . ASN A 1 89 ? -8.176 -0.603 -4.936 1.00 97.56 89 ASN A C 1
ATOM 741 O O . ASN A 1 89 ? -8.986 0.293 -4.704 1.00 97.56 89 ASN A O 1
ATOM 745 N N . LEU A 1 90 ? -7.041 -0.736 -4.240 1.00 97.94 90 LEU A N 1
ATOM 746 C CA . LEU A 1 90 ? -6.671 0.192 -3.170 1.00 97.94 90 LEU A CA 1
ATOM 747 C C . LEU A 1 90 ? -5.988 1.464 -3.689 1.00 97.94 90 LEU A C 1
ATOM 749 O O . LEU A 1 90 ? -5.932 2.454 -2.962 1.00 97.94 90 LEU A O 1
ATOM 753 N N . LEU A 1 91 ? -5.507 1.467 -4.939 1.00 98.44 91 LEU A N 1
ATOM 754 C CA . LEU A 1 91 ? -4.757 2.585 -5.515 1.00 98.44 91 LEU A CA 1
ATOM 755 C C . LEU A 1 91 ? -5.460 3.952 -5.376 1.00 98.44 91 LEU A C 1
ATOM 757 O O . LEU A 1 91 ? -4.806 4.884 -4.910 1.00 98.44 91 LEU A O 1
ATOM 761 N N . PRO A 1 92 ? -6.765 4.103 -5.699 1.00 98.25 92 PRO A N 1
ATOM 762 C CA . PRO A 1 92 ? -7.452 5.393 -5.571 1.00 98.25 92 PRO A CA 1
ATOM 763 C C . PRO A 1 92 ? -7.512 5.901 -4.127 1.00 98.25 92 PRO A C 1
ATOM 765 O O . PRO A 1 92 ? -7.530 7.107 -3.891 1.00 98.25 92 PRO A O 1
ATOM 768 N N . ARG A 1 93 ? -7.503 4.980 -3.154 1.00 97.81 93 ARG A N 1
ATOM 769 C CA . ARG A 1 93 ? -7.484 5.337 -1.738 1.00 97.81 93 ARG A CA 1
ATOM 770 C C . ARG A 1 93 ? -6.102 5.810 -1.314 1.00 97.81 93 ARG A C 1
ATOM 772 O O . ARG A 1 93 ? -5.993 6.867 -0.708 1.00 97.81 93 ARG A O 1
ATOM 779 N N . VAL A 1 94 ? -5.049 5.065 -1.654 1.00 98.19 94 VAL A N 1
ATOM 780 C CA . VAL A 1 94 ? -3.676 5.381 -1.214 1.00 98.19 94 VAL A CA 1
ATOM 781 C C . VAL A 1 94 ? -3.059 6.585 -1.933 1.00 98.19 94 VAL A C 1
ATOM 783 O O . VAL A 1 94 ? -2.237 7.270 -1.334 1.00 98.19 94 VAL A O 1
ATOM 786 N N . ASP A 1 95 ? -3.441 6.849 -3.187 1.00 98.00 95 ASP A N 1
ATOM 787 C CA . ASP A 1 95 ? -3.024 8.021 -3.974 1.00 98.00 95 ASP A CA 1
ATOM 788 C C . ASP A 1 95 ? -4.245 8.867 -4.376 1.00 98.00 95 ASP A C 1
ATOM 790 O O . ASP A 1 95 ? -4.524 9.084 -5.556 1.00 98.00 95 ASP A O 1
ATOM 794 N N . GLY A 1 96 ? -5.019 9.311 -3.379 1.00 96.38 96 GLY A N 1
ATOM 795 C CA . GLY A 1 96 ? -6.179 10.174 -3.613 1.00 96.38 96 GLY A CA 1
ATOM 796 C C . GLY A 1 96 ? -6.986 10.505 -2.361 1.00 96.38 96 GLY A C 1
ATOM 797 O O . GLY A 1 96 ? -7.172 11.679 -2.046 1.00 96.38 96 GLY A O 1
ATOM 798 N N . GLU A 1 97 ? -7.464 9.487 -1.644 1.00 96.62 97 GLU A N 1
ATOM 799 C CA . GLU A 1 97 ? -8.387 9.677 -0.511 1.00 96.62 97 GLU A CA 1
ATOM 800 C C . GLU A 1 97 ? -7.667 9.766 0.842 1.00 96.62 97 GLU A C 1
ATOM 802 O O . GLU A 1 97 ? -7.968 10.632 1.666 1.00 96.62 97 GLU A O 1
ATOM 807 N N . TRP A 1 98 ? -6.716 8.867 1.091 1.00 97.44 98 TRP A N 1
ATOM 808 C CA . TRP A 1 98 ? -6.003 8.750 2.358 1.00 97.44 98 TRP A CA 1
ATOM 809 C C . TRP A 1 98 ? -4.770 9.651 2.389 1.00 97.44 98 TRP A C 1
ATOM 811 O O . TRP A 1 98 ? -4.042 9.789 1.409 1.00 97.44 98 TRP A O 1
ATOM 821 N N . GLN A 1 99 ? -4.513 10.248 3.552 1.00 95.81 99 GLN A N 1
ATOM 822 C CA . GLN A 1 99 ? -3.322 11.060 3.792 1.00 95.81 99 GLN A CA 1
ATOM 823 C C . GLN A 1 99 ? -2.201 10.161 4.315 1.00 95.81 99 GLN A C 1
ATOM 825 O O . GLN A 1 99 ? -2.097 9.920 5.514 1.00 95.81 99 GLN A O 1
ATOM 830 N N . LEU A 1 100 ? -1.392 9.630 3.400 1.00 97.12 100 LEU A N 1
ATOM 831 C CA . LEU A 1 100 ? -0.304 8.700 3.704 1.00 97.12 100 LEU A CA 1
ATOM 832 C C . LEU A 1 100 ? 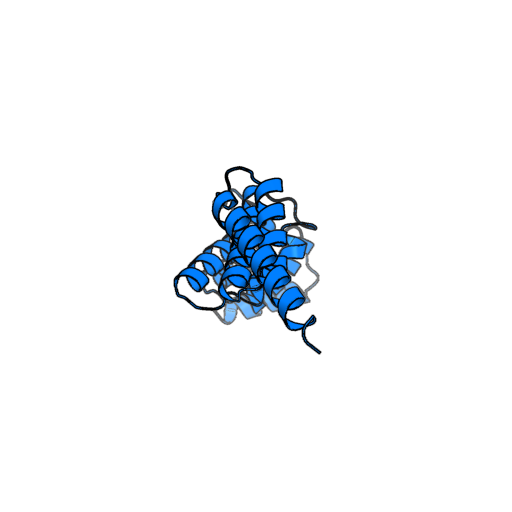1.064 9.342 3.461 1.00 97.12 100 LEU A C 1
ATOM 834 O O . LEU A 1 100 ? 1.193 10.283 2.679 1.00 97.12 100 LEU A O 1
ATOM 838 N N . TYR A 1 101 ? 2.108 8.778 4.072 1.00 96.38 101 TYR A N 1
ATOM 839 C CA . TYR A 1 101 ? 3.487 9.099 3.701 1.00 96.38 101 TYR A CA 1
ATOM 840 C C . TYR A 1 101 ? 3.736 8.736 2.241 1.00 96.38 101 TYR A C 1
ATOM 842 O O . TYR A 1 101 ? 3.434 7.618 1.826 1.00 96.38 101 TYR A O 1
ATOM 850 N N . GLU A 1 102 ? 4.357 9.638 1.485 1.00 97.19 102 GLU A N 1
ATOM 851 C CA . GLU A 1 102 ? 4.519 9.583 0.029 1.00 97.19 102 GLU A CA 1
ATOM 852 C C . GLU A 1 102 ? 5.185 8.294 -0.472 1.00 97.19 102 GLU A C 1
ATOM 854 O O . GLU A 1 102 ? 4.915 7.808 -1.575 1.00 97.19 102 GLU A O 1
ATOM 859 N N . ARG A 1 103 ? 6.011 7.677 0.380 1.00 98.00 103 ARG A N 1
ATOM 860 C CA . ARG A 1 103 ? 6.661 6.399 0.099 1.00 98.00 103 ARG A CA 1
ATOM 861 C C . ARG A 1 103 ? 5.663 5.252 -0.092 1.00 98.00 103 ARG A C 1
ATOM 863 O O . ARG A 1 103 ? 5.961 4.345 -0.865 1.00 98.00 103 ARG A O 1
ATOM 870 N N . ILE A 1 104 ? 4.510 5.266 0.579 1.00 98.38 104 ILE A N 1
ATOM 871 C CA . ILE A 1 104 ? 3.499 4.202 0.483 1.00 98.38 104 ILE A CA 1
ATOM 872 C C . ILE A 1 104 ? 2.854 4.181 -0.913 1.00 98.38 104 ILE A C 1
ATOM 874 O O . ILE A 1 104 ? 3.066 3.195 -1.623 1.00 98.38 104 ILE A O 1
ATOM 878 N N . PRO A 1 105 ? 2.156 5.231 -1.393 1.00 98.69 105 PRO A N 1
ATOM 879 C CA . PRO A 1 105 ? 1.588 5.224 -2.741 1.00 98.69 105 PRO A CA 1
ATOM 880 C C . PRO A 1 105 ? 2.662 5.074 -3.830 1.00 98.69 105 PRO A C 1
ATOM 882 O O . PRO A 1 105 ? 2.430 4.394 -4.833 1.00 98.69 105 PRO A O 1
ATOM 885 N N . ALA A 1 106 ? 3.883 5.584 -3.618 1.00 98.75 106 ALA A N 1
ATOM 886 C CA . ALA A 1 106 ? 4.994 5.344 -4.540 1.00 98.75 106 ALA A CA 1
ATOM 887 C C . ALA A 1 106 ? 5.326 3.845 -4.704 1.00 98.75 106 ALA A C 1
ATOM 889 O O . ALA A 1 106 ? 5.638 3.401 -5.814 1.00 98.75 106 ALA A O 1
ATOM 890 N N . ARG A 1 107 ? 5.229 3.039 -3.634 1.00 98.81 107 ARG A N 1
ATOM 891 C CA . ARG A 1 107 ? 5.394 1.575 -3.708 1.00 98.81 107 ARG A CA 1
ATOM 892 C C . ARG A 1 107 ? 4.271 0.905 -4.499 1.00 98.81 107 ARG A C 1
ATOM 894 O O . ARG A 1 107 ? 4.576 0.055 -5.336 1.00 98.81 107 ARG A O 1
ATOM 901 N N . TYR A 1 108 ? 3.015 1.324 -4.318 1.00 98.88 108 TYR A N 1
ATOM 902 C CA . TYR A 1 108 ? 1.881 0.828 -5.116 1.00 98.88 108 TYR A CA 1
ATOM 903 C C . TYR A 1 108 ? 2.107 1.055 -6.610 1.00 98.88 108 TYR A C 1
ATOM 905 O O . TYR A 1 108 ? 2.076 0.113 -7.404 1.00 98.88 108 TYR A O 1
ATOM 913 N N . HIS A 1 109 ? 2.426 2.293 -6.991 1.00 98.81 109 HIS A N 1
ATOM 914 C CA . HIS A 1 109 ? 2.739 2.628 -8.374 1.00 98.81 109 HIS A CA 1
ATOM 915 C C . HIS A 1 109 ? 3.948 1.840 -8.895 1.00 98.81 109 HIS A C 1
ATOM 917 O O . HIS A 1 109 ? 3.896 1.260 -9.979 1.00 98.81 109 HIS A O 1
ATOM 923 N N . LYS A 1 110 ? 5.029 1.724 -8.117 1.00 98.81 110 LYS A N 1
ATOM 924 C CA . LYS A 1 110 ? 6.179 0.902 -8.511 1.00 98.81 110 LYS A CA 1
ATOM 925 C C . LYS A 1 110 ? 5.779 -0.547 -8.798 1.00 98.81 110 LYS A C 1
ATOM 927 O O . LYS A 1 110 ? 6.223 -1.095 -9.807 1.00 98.81 110 LYS A O 1
ATOM 932 N N . LEU A 1 111 ? 4.958 -1.167 -7.952 1.00 98.81 111 LEU A N 1
ATOM 933 C CA . LEU A 1 111 ? 4.518 -2.547 -8.144 1.00 98.81 111 LEU A CA 1
ATOM 934 C C . LEU A 1 111 ? 3.634 -2.707 -9.386 1.00 98.81 111 LEU A C 1
ATOM 936 O O . LEU A 1 111 ? 3.913 -3.574 -10.216 1.00 98.81 111 LEU A O 1
ATOM 940 N N . LEU A 1 112 ? 2.640 -1.838 -9.569 1.00 98.81 112 LEU A N 1
ATOM 941 C CA . LEU A 1 112 ? 1.775 -1.843 -10.756 1.00 98.81 112 LEU A CA 1
ATOM 942 C C . LEU A 1 112 ? 2.576 -1.630 -12.047 1.00 98.81 112 LEU A C 1
ATOM 944 O O . LEU A 1 112 ? 2.374 -2.340 -13.035 1.00 98.81 112 LEU A O 1
ATOM 948 N N . GLY A 1 113 ? 3.570 -0.739 -12.016 1.00 98.62 113 GLY A N 1
ATOM 949 C CA . GLY A 1 113 ? 4.503 -0.549 -13.122 1.00 98.62 113 GLY A CA 1
ATOM 950 C C . GLY A 1 113 ? 5.320 -1.808 -13.435 1.00 98.62 113 GLY A C 1
ATOM 951 O O . GLY A 1 113 ? 5.505 -2.153 -14.602 1.00 98.62 113 GLY A O 1
ATOM 952 N N . MET A 1 114 ? 5.771 -2.552 -12.416 1.00 98.62 114 MET A N 1
ATOM 953 C CA . MET A 1 114 ? 6.469 -3.832 -12.611 1.00 98.62 114 MET A CA 1
ATOM 954 C C . MET A 1 114 ? 5.555 -4.920 -13.192 1.00 98.62 114 MET A C 1
ATOM 956 O O . MET A 1 114 ? 5.986 -5.676 -14.067 1.00 98.62 114 MET A O 1
ATOM 960 N N . ILE A 1 115 ? 4.296 -4.989 -12.751 1.00 98.19 115 ILE A N 1
ATOM 961 C CA . ILE A 1 115 ? 3.292 -5.915 -13.294 1.00 98.19 115 ILE A CA 1
ATOM 962 C C . ILE A 1 115 ? 3.043 -5.618 -14.780 1.00 98.19 115 ILE A C 1
ATOM 964 O O . ILE A 1 115 ? 3.096 -6.531 -15.610 1.00 98.19 115 ILE A O 1
ATOM 968 N N . ALA A 1 116 ? 2.836 -4.349 -15.137 1.00 98.25 116 ALA A N 1
ATOM 969 C CA . ALA A 1 116 ? 2.649 -3.915 -16.521 1.00 98.25 116 ALA A CA 1
ATOM 970 C C . ALA A 1 116 ? 3.892 -4.185 -17.388 1.00 98.25 116 ALA A C 1
ATOM 972 O O . ALA A 1 116 ? 3.780 -4.725 -18.491 1.00 98.25 116 ALA A O 1
ATOM 973 N N . LEU A 1 117 ? 5.091 -3.922 -16.855 1.00 97.81 117 LEU A N 1
ATOM 974 C CA . LEU A 1 117 ? 6.366 -4.235 -17.505 1.00 97.81 117 LEU A CA 1
ATOM 975 C C . LEU A 1 117 ? 6.477 -5.733 -17.846 1.00 97.81 117 LEU A C 1
ATOM 977 O O . LEU A 1 117 ? 6.856 -6.074 -18.966 1.00 97.81 117 LEU A O 1
ATOM 981 N N . HIS A 1 118 ? 6.115 -6.636 -16.926 1.00 95.75 118 HIS A N 1
ATOM 982 C CA . HIS A 1 118 ? 6.104 -8.084 -17.189 1.00 95.75 118 HIS A CA 1
ATOM 983 C C . HIS A 1 118 ? 5.125 -8.478 -18.304 1.00 95.75 118 HIS A C 1
ATOM 985 O O . HIS A 1 118 ? 5.414 -9.383 -19.089 1.00 95.75 118 HIS A O 1
ATOM 991 N N . ARG A 1 119 ? 3.994 -7.774 -18.407 1.00 96.25 119 ARG A N 1
ATOM 992 C CA . ARG A 1 119 ? 2.998 -7.949 -19.476 1.00 96.25 119 ARG A CA 1
ATOM 993 C C . ARG A 1 119 ? 3.390 -7.268 -20.789 1.00 96.25 119 ARG A C 1
ATOM 995 O O . ARG A 1 119 ? 2.692 -7.438 -21.782 1.00 96.25 119 ARG A O 1
ATOM 1002 N N . LYS A 1 120 ? 4.516 -6.546 -20.814 1.00 97.06 120 LYS A N 1
ATOM 1003 C CA . LYS A 1 120 ? 4.966 -5.705 -21.935 1.00 97.06 120 LYS A CA 1
ATOM 1004 C C . LYS A 1 120 ? 4.002 -4.566 -22.278 1.00 97.06 120 LYS A C 1
ATOM 1006 O O . LYS A 1 120 ? 4.024 -4.053 -23.395 1.00 97.06 120 LYS A O 1
ATOM 1011 N N . ASP A 1 121 ? 3.193 -4.151 -21.310 1.00 98.00 121 ASP A N 1
ATOM 1012 C CA . ASP A 1 121 ? 2.332 -2.980 -21.419 1.00 98.00 121 ASP A CA 1
ATOM 1013 C C . ASP A 1 121 ? 3.141 -1.731 -21.049 1.00 98.00 121 ASP A C 1
ATOM 1015 O O . ASP A 1 121 ? 3.152 -1.256 -19.911 1.00 98.00 121 ASP A O 1
ATOM 1019 N N . TRP A 1 122 ? 3.928 -1.255 -22.015 1.00 98.25 122 TRP A N 1
ATOM 1020 C CA . TRP A 1 122 ? 4.849 -0.141 -21.798 1.00 98.25 122 TRP A CA 1
ATOM 1021 C C . TRP A 1 122 ? 4.149 1.171 -21.427 1.00 98.25 122 TRP A C 1
ATOM 1023 O O . TRP A 1 122 ? 4.659 1.839 -20.529 1.00 98.25 122 TRP A O 1
ATOM 1033 N N . PRO A 1 123 ? 3.024 1.572 -22.058 1.00 98.50 123 PRO A N 1
ATOM 1034 C CA . PRO A 1 123 ? 2.311 2.786 -21.665 1.00 98.50 123 PRO A CA 1
ATOM 1035 C C . PRO A 1 123 ? 1.863 2.765 -20.201 1.00 98.50 123 PRO A C 1
ATOM 1037 O O . PRO A 1 123 ? 2.125 3.727 -19.478 1.00 98.50 123 PRO A O 1
ATOM 1040 N N . VAL A 1 124 ? 1.268 1.659 -19.741 1.00 98.50 124 VAL A N 1
ATOM 1041 C CA . VAL A 1 124 ? 0.827 1.528 -18.343 1.00 98.50 124 VAL A CA 1
ATOM 1042 C C . VAL A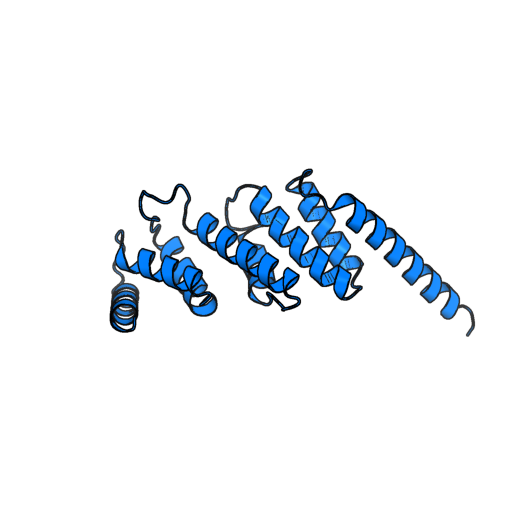 1 124 ? 2.026 1.497 -17.394 1.00 98.50 124 VAL A C 1
ATOM 1044 O O . VAL A 1 124 ? 2.024 2.183 -16.371 1.00 98.50 124 VAL A O 1
ATOM 1047 N N . ALA A 1 125 ? 3.097 0.779 -17.749 1.00 98.75 125 ALA A N 1
ATOM 1048 C CA . ALA A 1 125 ? 4.316 0.747 -16.944 1.00 98.75 125 ALA A CA 1
ATOM 1049 C C . ALA A 1 125 ? 4.938 2.143 -16.766 1.00 98.75 125 ALA A C 1
ATOM 1051 O O . ALA A 1 125 ? 5.304 2.518 -15.653 1.00 98.75 125 ALA A O 1
ATOM 1052 N N . ILE A 1 126 ? 5.026 2.923 -17.850 1.00 98.81 126 ILE A N 1
ATOM 1053 C CA . ILE A 1 126 ? 5.546 4.298 -17.840 1.00 98.81 126 ILE A CA 1
ATOM 1054 C C . ILE A 1 126 ? 4.704 5.182 -16.925 1.00 98.81 126 ILE A C 1
ATOM 1056 O O . ILE A 1 126 ? 5.272 5.823 -16.046 1.00 98.81 126 ILE A O 1
ATOM 1060 N N . HIS A 1 127 ? 3.377 5.167 -17.088 1.00 98.69 127 HIS A N 1
ATOM 1061 C CA . HIS A 1 127 ? 2.464 5.974 -16.277 1.00 98.69 127 HIS A CA 1
ATOM 1062 C C . HIS A 1 127 ? 2.686 5.746 -14.777 1.00 98.69 127 HIS A C 1
ATOM 1064 O O . HIS A 1 127 ? 2.877 6.694 -14.012 1.00 98.69 127 HIS A O 1
ATOM 1070 N N . HIS A 1 128 ? 2.725 4.481 -14.352 1.00 98.81 128 HIS A N 1
ATOM 1071 C CA . HIS A 1 128 ? 2.931 4.179 -12.944 1.00 98.81 128 HIS A CA 1
ATOM 1072 C C . HIS A 1 128 ? 4.350 4.513 -12.470 1.00 98.81 128 HIS A C 1
ATOM 1074 O O . HIS A 1 128 ? 4.500 5.063 -11.383 1.00 98.81 128 HIS A O 1
ATOM 1080 N N . PHE A 1 129 ? 5.400 4.237 -13.248 1.00 98.81 129 PHE A N 1
ATOM 1081 C CA . PHE A 1 129 ? 6.759 4.593 -12.829 1.00 98.81 129 PHE A CA 1
ATOM 1082 C C . PHE A 1 129 ? 6.969 6.107 -12.713 1.00 98.81 129 PHE A C 1
ATOM 1084 O O . PHE A 1 129 ? 7.617 6.541 -11.766 1.00 98.81 129 PHE A O 1
ATOM 1091 N N . GLU A 1 130 ? 6.392 6.906 -13.612 1.00 98.69 130 GLU A N 1
ATOM 1092 C CA . GLU A 1 130 ? 6.429 8.370 -13.517 1.00 98.69 130 GLU A CA 1
ATOM 1093 C C . GLU A 1 130 ? 5.736 8.859 -12.245 1.00 98.69 130 GLU A C 1
ATOM 1095 O O . GLU A 1 130 ? 6.303 9.665 -11.509 1.00 98.69 130 GLU A O 1
ATOM 1100 N N . ARG A 1 131 ? 4.545 8.332 -11.936 1.00 98.62 131 ARG A N 1
ATOM 1101 C CA . ARG A 1 131 ? 3.836 8.704 -10.708 1.00 98.62 131 ARG A CA 1
ATOM 1102 C C . ARG A 1 131 ? 4.592 8.273 -9.447 1.00 98.62 131 ARG A C 1
ATOM 1104 O O . ARG A 1 131 ? 4.668 9.047 -8.498 1.00 98.62 131 ARG A O 1
ATOM 1111 N N . ALA A 1 132 ? 5.215 7.092 -9.450 1.00 98.75 132 ALA A N 1
ATOM 1112 C CA . ALA A 1 132 ? 6.056 6.637 -8.341 1.00 98.75 132 ALA A CA 1
ATOM 1113 C C . ALA A 1 132 ? 7.245 7.581 -8.085 1.00 98.75 132 ALA A C 1
ATOM 1115 O O . ALA A 1 132 ? 7.541 7.886 -6.933 1.00 98.75 132 ALA A O 1
ATOM 1116 N N . GLU A 1 133 ? 7.916 8.044 -9.144 1.00 98.19 133 GLU A N 1
ATOM 1117 C CA . GLU A 1 133 ? 9.060 8.964 -9.055 1.00 98.19 133 GLU A CA 1
ATOM 1118 C C . GLU A 1 133 ? 8.639 10.379 -8.627 1.00 98.19 133 GLU A C 1
ATOM 1120 O O . GLU A 1 133 ? 9.341 11.007 -7.841 1.00 98.19 133 GLU A O 1
ATOM 1125 N N . GLN A 1 134 ? 7.467 10.852 -9.069 1.00 98.19 134 GLN A N 1
ATOM 1126 C CA . GLN A 1 134 ? 6.885 12.123 -8.615 1.00 98.19 134 GLN A CA 1
ATOM 1127 C C . GLN A 1 134 ? 6.559 12.125 -7.120 1.00 98.19 134 GLN A C 1
ATOM 1129 O O . GLN A 1 134 ? 6.752 13.137 -6.454 1.00 98.19 134 GLN A O 1
ATOM 1134 N N . LEU A 1 135 ? 6.031 11.010 -6.609 1.00 98.19 135 LEU A N 1
ATOM 1135 C CA . LEU A 1 135 ? 5.696 10.860 -5.195 1.00 98.19 135 LEU A CA 1
ATOM 1136 C C . LEU A 1 135 ? 6.956 10.705 -4.339 1.00 98.19 135 LEU A C 1
ATOM 1138 O O . LEU A 1 135 ? 7.060 11.308 -3.278 1.00 98.19 135 LEU A O 1
ATOM 1142 N N . TYR A 1 136 ? 7.919 9.898 -4.791 1.00 98.19 136 TYR A N 1
ATOM 1143 C CA . TYR A 1 136 ? 9.134 9.617 -4.036 1.00 98.19 136 TYR A CA 1
ATOM 1144 C C . TYR A 1 136 ? 10.321 9.370 -4.975 1.00 98.19 136 TYR A C 1
ATOM 1146 O O . TYR A 1 136 ? 10.532 8.261 -5.461 1.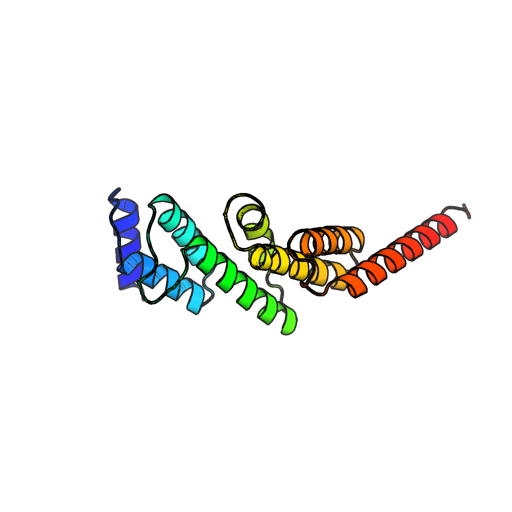00 98.19 136 TYR A O 1
ATOM 1154 N N . GLU A 1 137 ? 11.152 10.390 -5.191 1.00 95.56 137 GLU A N 1
ATOM 1155 C CA . GLU A 1 137 ? 12.289 10.340 -6.131 1.00 95.56 137 GLU A CA 1
ATOM 1156 C C . GLU A 1 137 ? 13.248 9.165 -5.842 1.00 95.56 137 GLU A C 1
ATOM 1158 O O . GLU A 1 137 ? 13.756 8.496 -6.744 1.00 95.56 137 GLU A O 1
ATOM 1163 N N . SER A 1 138 ? 13.427 8.820 -4.562 1.00 96.62 138 SER A N 1
ATOM 1164 C CA . SER A 1 138 ? 14.295 7.718 -4.120 1.00 96.62 138 SER A CA 1
ATOM 1165 C C . SER A 1 138 ? 13.676 6.313 -4.273 1.00 96.62 138 SER A C 1
ATOM 1167 O O . SER A 1 138 ? 14.238 5.333 -3.781 1.00 96.62 138 SER A O 1
ATOM 1169 N N . ILE A 1 139 ? 12.533 6.157 -4.959 1.00 97.44 139 ILE A N 1
ATOM 1170 C CA . ILE A 1 139 ? 11.826 4.865 -5.098 1.00 97.44 139 ILE A CA 1
ATOM 1171 C C . ILE A 1 139 ? 12.567 3.839 -5.985 1.00 97.44 139 ILE A C 1
ATOM 1173 O O . ILE A 1 139 ? 12.329 2.623 -5.893 1.00 97.44 139 ILE A O 1
ATOM 1177 N N . GLY A 1 140 ? 13.486 4.305 -6.840 1.00 96.31 140 GLY A N 1
ATOM 1178 C CA . GLY A 1 140 ? 14.393 3.459 -7.626 1.00 96.31 140 GLY A CA 1
ATOM 1179 C C . GLY A 1 140 ? 13.774 2.824 -8.880 1.00 96.31 140 GLY A C 1
ATOM 1180 O O . GLY A 1 140 ? 13.997 1.638 -9.149 1.00 96.31 140 GLY A O 1
ATOM 1181 N N . VAL A 1 141 ? 12.984 3.584 -9.649 1.00 97.88 141 VAL A N 1
ATOM 1182 C CA . VAL A 1 141 ? 12.347 3.121 -10.906 1.00 97.88 141 VAL A CA 1
ATOM 1183 C C . VAL A 1 141 ? 12.970 3.691 -12.187 1.00 97.88 141 VAL A C 1
ATOM 1185 O O . VAL A 1 141 ? 12.677 3.174 -13.264 1.00 97.88 141 VAL A O 1
ATOM 1188 N N . GLY A 1 142 ? 13.880 4.669 -12.094 1.00 96.94 142 GLY A N 1
ATOM 1189 C CA . GLY A 1 142 ? 14.402 5.425 -13.245 1.00 96.94 142 GLY A CA 1
ATOM 1190 C C . GLY A 1 142 ? 14.951 4.573 -14.401 1.00 96.94 142 GLY A C 1
ATOM 1191 O O . GLY A 1 142 ? 14.595 4.795 -15.559 1.00 96.94 142 GLY A O 1
ATOM 1192 N N . THR A 1 143 ? 15.745 3.532 -14.116 1.00 97.69 143 THR A N 1
ATOM 1193 C CA . THR A 1 143 ? 16.246 2.617 -15.163 1.00 97.69 143 THR A CA 1
ATOM 1194 C C . THR A 1 143 ? 15.105 1.897 -15.883 1.00 97.69 143 THR A C 1
ATOM 1196 O O . THR A 1 143 ? 15.055 1.890 -17.111 1.00 97.69 143 THR A O 1
ATOM 1199 N N . ARG A 1 144 ? 14.141 1.348 -15.128 1.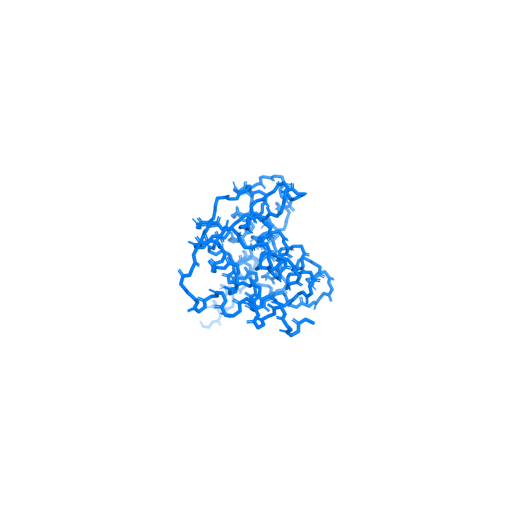00 97.75 144 ARG A N 1
ATOM 1200 C CA . ARG A 1 144 ? 12.987 0.627 -15.695 1.00 97.75 144 ARG A CA 1
ATOM 1201 C C . ARG A 1 144 ? 12.118 1.553 -16.541 1.00 97.75 144 ARG A C 1
ATOM 1203 O O . ARG A 1 144 ? 11.687 1.155 -17.619 1.00 97.75 144 ARG A O 1
ATOM 1210 N N . LEU A 1 145 ? 11.903 2.786 -16.084 1.00 98.31 145 LEU A N 1
ATOM 1211 C CA . LEU A 1 145 ? 11.176 3.813 -16.827 1.00 98.31 145 LEU A CA 1
ATOM 1212 C C . LEU A 1 145 ? 11.864 4.139 -18.164 1.00 98.31 145 LEU A C 1
ATOM 1214 O O . LEU A 1 145 ? 11.214 4.142 -19.212 1.00 98.31 145 LEU A O 1
ATOM 1218 N N . SER A 1 146 ? 13.185 4.349 -18.151 1.00 98.06 146 SER A N 1
ATOM 1219 C CA . SER A 1 146 ? 13.978 4.582 -19.368 1.00 98.06 146 SER A CA 1
ATOM 1220 C C . SER A 1 146 ? 13.859 3.421 -20.361 1.00 98.06 146 SER A C 1
ATOM 1222 O O . SER A 1 146 ? 13.629 3.634 -21.556 1.00 98.06 146 SER A O 1
ATOM 1224 N N . ASP A 1 147 ? 13.946 2.186 -19.870 1.00 97.94 147 ASP A N 1
ATOM 1225 C CA . ASP A 1 147 ? 13.855 0.990 -20.705 1.00 97.94 147 ASP A CA 1
ATOM 1226 C C . ASP A 1 147 ? 12.451 0.800 -21.298 1.00 97.94 147 ASP A C 1
ATOM 1228 O O . ASP A 1 147 ? 12.331 0.497 -22.488 1.00 97.94 147 ASP A O 1
ATOM 1232 N N . CYS A 1 148 ? 11.390 1.071 -20.528 1.00 98.12 148 CYS A N 1
ATOM 1233 C CA . CYS A 1 148 ? 10.014 1.056 -21.037 1.00 98.12 148 CYS A CA 1
ATOM 1234 C C . CYS A 1 148 ? 9.819 2.074 -22.167 1.00 98.12 148 CYS A C 1
ATOM 1236 O O . CYS A 1 148 ? 9.246 1.740 -23.205 1.00 98.12 148 CYS A O 1
ATOM 1238 N N . ARG A 1 149 ? 10.334 3.303 -22.011 1.00 98.31 149 ARG A N 1
ATOM 1239 C CA . ARG A 1 149 ? 10.248 4.353 -23.044 1.00 98.31 149 ARG A CA 1
ATOM 1240 C C . ARG A 1 149 ? 10.946 3.930 -24.340 1.00 98.31 149 ARG A C 1
ATOM 1242 O O . ARG A 1 149 ? 10.380 4.088 -25.423 1.00 98.31 149 ARG A O 1
ATOM 1249 N N . LYS A 1 150 ? 12.138 3.328 -24.246 1.00 98.19 150 LYS A N 1
ATOM 1250 C CA . LYS A 1 150 ? 12.862 2.781 -25.410 1.00 98.19 150 LYS A CA 1
ATOM 1251 C C . LYS A 1 150 ? 12.094 1.636 -26.073 1.00 98.19 150 LYS A C 1
ATOM 1253 O O . LYS A 1 150 ? 11.995 1.595 -27.300 1.00 98.19 150 LYS A O 1
ATOM 1258 N N . ALA A 1 151 ? 11.544 0.715 -25.279 1.00 97.25 151 ALA A N 1
ATOM 1259 C CA . ALA A 1 151 ? 10.760 -0.409 -25.782 1.00 97.25 151 ALA A CA 1
ATOM 1260 C C . ALA A 1 151 ? 9.498 0.063 -26.520 1.00 97.25 151 ALA A C 1
ATOM 1262 O O . ALA A 1 151 ? 9.223 -0.417 -27.621 1.00 97.25 151 ALA A O 1
ATOM 1263 N N . LEU A 1 152 ? 8.791 1.054 -25.968 1.00 97.44 152 LEU A N 1
ATOM 1264 C CA . LEU A 1 152 ? 7.623 1.668 -26.593 1.00 97.44 152 LEU A CA 1
ATOM 1265 C C . LEU A 1 152 ? 7.971 2.346 -27.924 1.00 97.44 152 LEU A C 1
ATOM 1267 O O . LEU A 1 152 ? 7.292 2.114 -28.923 1.00 97.44 152 LEU A O 1
ATOM 1271 N N . ALA A 1 153 ? 9.045 3.139 -27.967 1.00 97.62 153 ALA A N 1
ATOM 1272 C CA . ALA A 1 153 ? 9.499 3.786 -29.200 1.00 97.62 153 ALA A CA 1
ATOM 1273 C C . ALA A 1 153 ? 9.849 2.757 -30.289 1.00 97.62 153 ALA A C 1
ATOM 1275 O O . ALA A 1 153 ? 9.444 2.899 -31.443 1.00 97.62 153 ALA A O 1
ATOM 1276 N N . LYS A 1 154 ? 10.543 1.675 -29.912 1.00 96.56 154 LYS A N 1
ATOM 1277 C CA . LYS A 1 154 ? 10.878 0.575 -30.824 1.00 96.56 154 LYS A CA 1
ATOM 1278 C C . LYS A 1 154 ? 9.635 -0.159 -31.333 1.00 96.56 154 LYS A C 1
ATOM 1280 O O . LYS A 1 154 ? 9.606 -0.541 -32.500 1.00 96.56 154 LYS A O 1
ATOM 1285 N N . ALA A 1 155 ? 8.636 -0.378 -30.477 1.00 93.94 155 ALA A N 1
ATOM 1286 C CA . ALA A 1 155 ? 7.379 -1.015 -30.864 1.00 93.94 155 ALA A CA 1
ATOM 1287 C C . ALA A 1 155 ? 6.624 -0.168 -31.902 1.00 93.94 155 ALA A C 1
ATOM 1289 O O . ALA A 1 155 ? 6.306 -0.678 -32.972 1.00 93.94 155 ALA A O 1
ATOM 1290 N N . LYS A 1 156 ? 6.471 1.138 -31.645 1.00 94.50 156 LYS A N 1
ATOM 1291 C CA . LYS A 1 156 ? 5.827 2.084 -32.574 1.00 94.50 156 LYS A CA 1
ATOM 1292 C C . LYS A 1 156 ? 6.549 2.181 -33.921 1.00 94.50 156 LYS A C 1
ATOM 1294 O O . LYS A 1 156 ? 5.913 2.201 -34.967 1.00 94.50 156 LYS A O 1
ATOM 1299 N N . ALA A 1 157 ? 7.884 2.200 -33.921 1.00 94.31 157 ALA A N 1
ATOM 1300 C CA . ALA A 1 157 ? 8.658 2.243 -35.163 1.00 94.31 157 ALA A CA 1
ATOM 1301 C C . ALA A 1 157 ? 8.450 0.992 -36.037 1.00 94.31 157 ALA A C 1
ATOM 1303 O O . ALA A 1 157 ? 8.393 1.099 -37.259 1.00 94.31 157 ALA A O 1
ATOM 1304 N N . LYS A 1 158 ? 8.319 -0.192 -35.420 1.00 92.69 158 LYS A N 1
ATOM 1305 C CA . LYS A 1 158 ? 8.031 -1.440 -36.143 1.00 92.69 158 LYS A CA 1
ATOM 1306 C C . LYS A 1 158 ? 6.624 -1.463 -36.731 1.00 92.69 158 LYS A C 1
ATOM 1308 O O . LYS A 1 158 ? 6.465 -1.904 -37.861 1.00 92.69 158 LYS A O 1
ATOM 1313 N N . GLU A 1 159 ? 5.638 -0.998 -35.974 1.00 91.31 159 GLU A N 1
ATOM 1314 C CA . GLU A 1 159 ? 4.248 -0.894 -36.426 1.00 91.31 159 GLU A CA 1
ATOM 1315 C C . GLU A 1 159 ? 4.132 0.037 -37.644 1.00 91.31 159 GLU A C 1
ATOM 1317 O O . GLU A 1 159 ? 3.599 -0.355 -38.679 1.00 91.31 159 GLU A O 1
ATOM 1322 N N . ASN A 1 160 ? 4.761 1.214 -37.580 1.00 86.44 160 ASN A N 1
ATOM 1323 C CA . ASN A 1 160 ? 4.787 2.164 -38.695 1.00 86.44 160 ASN A CA 1
ATOM 1324 C C . ASN A 1 160 ? 5.498 1.615 -39.944 1.00 86.44 160 ASN A C 1
ATOM 1326 O O . ASN A 1 160 ? 5.105 1.936 -41.061 1.00 86.44 160 ASN A O 1
ATOM 1330 N N . ALA A 1 161 ? 6.544 0.800 -39.772 1.00 84.00 161 ALA A N 1
ATOM 1331 C CA . ALA A 1 161 ? 7.253 0.176 -40.889 1.00 84.00 161 ALA A CA 1
ATOM 1332 C C . ALA A 1 161 ? 6.459 -0.974 -41.540 1.00 84.00 161 ALA A C 1
ATOM 1334 O O . ALA A 1 161 ? 6.643 -1.227 -42.725 1.00 84.00 161 ALA A O 1
ATOM 1335 N N . GLY A 1 162 ? 5.594 -1.661 -40.783 1.00 74.31 162 GLY A N 1
ATOM 1336 C CA . GLY A 1 162 ? 4.734 -2.737 -41.293 1.00 74.31 162 GLY A CA 1
ATOM 1337 C C . GLY A 1 162 ? 3.494 -2.236 -42.039 1.00 74.31 162 GLY A C 1
ATOM 1338 O O . GLY A 1 162 ? 3.084 -2.853 -43.013 1.00 74.31 162 GLY A O 1
ATOM 1339 N N . ASN A 1 163 ? 2.944 -1.085 -41.641 1.00 67.06 163 ASN A N 1
ATOM 1340 C CA . ASN A 1 163 ? 1.776 -0.478 -42.296 1.00 67.06 163 ASN A CA 1
ATOM 1341 C C . ASN A 1 163 ? 2.122 0.326 -43.569 1.00 67.06 163 ASN A C 1
ATOM 1343 O O . ASN A 1 163 ? 1.229 0.872 -44.206 1.00 67.06 163 ASN A O 1
ATOM 1347 N N . GLY A 1 164 ? 3.406 0.450 -43.924 1.00 58.75 164 GLY A N 1
ATOM 1348 C CA . GLY A 1 164 ? 3.873 1.181 -45.111 1.00 58.75 164 GLY A CA 1
ATOM 1349 C C . GLY A 1 164 ? 4.112 0.312 -46.353 1.00 58.75 164 GLY A C 1
ATOM 1350 O O . GLY A 1 164 ? 4.669 0.811 -47.328 1.00 58.75 164 GLY A O 1
ATOM 1351 N N . THR A 1 165 ? 3.762 -0.977 -46.305 1.00 54.19 165 THR A N 1
ATOM 1352 C CA . THR A 1 165 ? 4.010 -1.964 -47.377 1.00 54.19 165 THR A CA 1
ATOM 1353 C C . THR A 1 165 ? 2.741 -2.557 -48.005 1.00 54.19 165 THR A C 1
ATOM 1355 O O . THR A 1 165 ? 2.851 -3.547 -48.727 1.00 54.19 165 THR A O 1
ATOM 1358 N N . GLU A 1 166 ? 1.567 -1.967 -47.765 1.00 46.84 166 GLU A N 1
ATOM 1359 C CA . GLU A 1 166 ? 0.299 -2.318 -48.436 1.00 46.84 166 GLU A CA 1
ATOM 1360 C C . GLU A 1 166 ? -0.146 -1.244 -49.435 1.00 46.84 166 GLU A C 1
ATOM 1362 O O . GLU A 1 166 ? 0.009 -0.039 -49.124 1.00 46.84 166 GLU A O 1
#

Secondary structure (DSSP, 8-state):
-HHHHHHHHHHHHT---S--HHHHHHHHHHHHTT-HHHHHHHHHHHHHTT----TT--S-HHHHHHHHHHHHHHHHHHTT---TTHHHHHHHIIIIIS---THHHHHHHHHHHHHHHHTT-HHHHHHHHHHHHHH-GGG--HHHHHHHHHHHHHHHHHHHHHTT--

InterPro domains:
  IPR010270 Bacteriophage P2, GpM [PF05944] (1-97)

Organism: NCBI:txid629263

Sequence (166 aa):
MPKYLDYVQRYRDSELNFQNAVLVYVLIWLFDTEQFTQGLELADFAISQGQALPERFNRDIPTFVADEVIDWAEAEFKARRSPEPYVSNLLPRVDGEWQLYERIPARYHKLLGMIALHRKDWPVAIHHFERAEQLYESIGVGTRLSDCRKALAKAKAKENAGNGTE

Radius of gyration: 20.15 Å; chains: 1; bounding box: 42×30×70 Å

pLDDT: mean 95.33, std 7.53, range [46.84, 98.88]